Protein AF-A0A2W2DHN5-F1 (afdb_monomer_lite)

Foldseek 3Di:
DDDDDDAAEDAQDDDDPQRLVCLVCVVVVHDGDDDDPPPPVCSVVVVVVVVPDDPPYHHDDHDS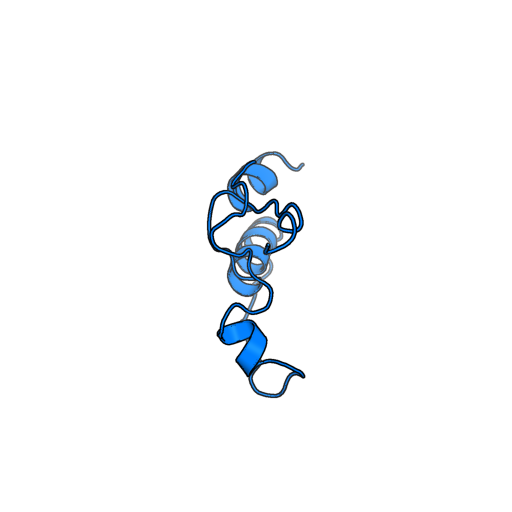NVVVVPDD

Secondary structure (DSSP, 8-state):
-PPPPPP-EE-SS---HHHHHHHHHHHTT--------TTSTTHHHHHTTTTSPPTTPEE-S--HHHHHHT--

pLDDT: mean 91.41, std 6.95, range [52.03, 97.88]

Sequence (72 aa):
APGTPIPEIAGPGKETMAQAARLLGARRGITVVGVDGSGMPDAELAAGGAFLPGPHAKLAGPTFQEWLDTQP

Structure (mmCIF, N/CA/C/O backbone):
data_AF-A0A2W2DHN5-F1
#
_entry.id   AF-A0A2W2DHN5-F1
#
loop_
_atom_site.group_PDB
_atom_site.id
_atom_site.type_symbol
_atom_site.label_atom_id
_atom_site.label_alt_id
_atom_site.label_comp_id
_atom_site.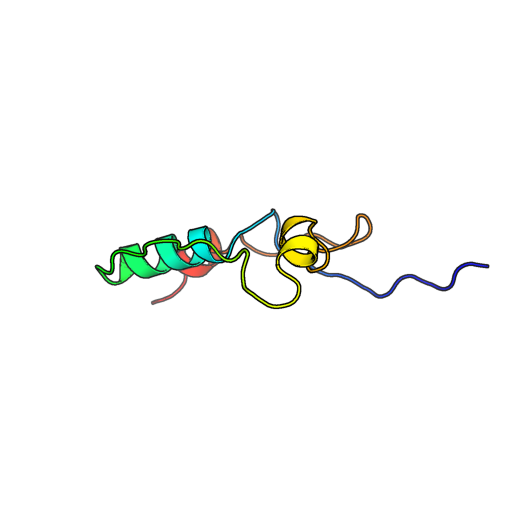label_asym_id
_atom_site.label_entity_id
_atom_site.label_seq_id
_atom_site.pdbx_PDB_ins_code
_atom_site.Cartn_x
_atom_site.Cartn_y
_atom_site.Cartn_z
_atom_site.occupancy
_atom_site.B_iso_or_equiv
_atom_site.auth_seq_id
_atom_site.auth_comp_id
_atom_site.auth_asym_id
_atom_site.auth_atom_id
_atom_site.pdbx_PDB_model_num
ATOM 1 N N . ALA A 1 1 ? 30.605 13.118 2.362 1.00 52.03 1 ALA A N 1
ATOM 2 C CA . ALA A 1 1 ? 29.827 12.035 3.000 1.00 52.03 1 ALA A CA 1
ATOM 3 C C . ALA A 1 1 ? 28.503 11.900 2.256 1.00 52.03 1 ALA A C 1
ATOM 5 O O . ALA A 1 1 ? 28.060 12.919 1.730 1.00 52.03 1 ALA A O 1
ATOM 6 N N . PRO A 1 2 ? 27.890 10.708 2.167 1.00 68.69 2 PRO A N 1
ATOM 7 C CA . PRO A 1 2 ? 26.508 10.599 1.704 1.00 68.69 2 PRO A CA 1
ATOM 8 C C . PRO A 1 2 ? 25.626 11.524 2.555 1.00 68.69 2 PRO A C 1
ATOM 10 O O . PRO A 1 2 ? 25.816 11.592 3.770 1.00 68.69 2 PRO A O 1
ATOM 13 N N . GLY A 1 3 ? 24.728 12.281 1.922 1.00 78.75 3 GLY A N 1
ATOM 14 C CA . GLY A 1 3 ? 23.749 13.093 2.646 1.00 78.75 3 GLY A CA 1
ATOM 15 C C . GLY A 1 3 ? 22.786 12.212 3.446 1.00 78.75 3 GLY A C 1
ATOM 16 O O . GLY A 1 3 ? 22.661 11.018 3.171 1.00 78.75 3 GLY A O 1
ATOM 17 N N . THR A 1 4 ? 22.107 12.792 4.437 1.00 7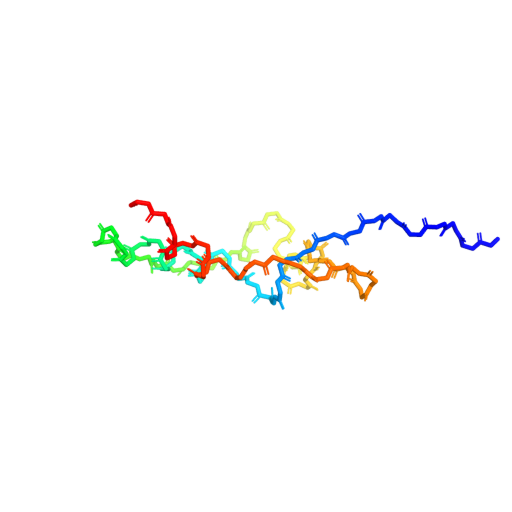9.75 4 THR A N 1
ATOM 18 C CA . THR A 1 4 ? 21.038 12.096 5.165 1.00 79.75 4 THR A CA 1
ATOM 19 C C . THR A 1 4 ? 19.986 11.594 4.168 1.00 79.75 4 THR A C 1
ATOM 21 O O . THR A 1 4 ? 19.511 12.404 3.366 1.00 79.75 4 THR A O 1
ATOM 24 N N . PRO A 1 5 ? 19.615 10.299 4.188 1.00 82.69 5 PRO A N 1
ATOM 25 C CA . PRO A 1 5 ? 18.559 9.774 3.331 1.00 82.69 5 PRO A CA 1
ATOM 26 C C . PRO A 1 5 ? 17.250 10.543 3.516 1.00 82.69 5 PRO A C 1
ATOM 28 O O . PRO A 1 5 ? 16.938 11.001 4.619 1.00 82.69 5 PRO A O 1
ATOM 31 N N . ILE A 1 6 ? 16.471 10.663 2.441 1.00 88.88 6 ILE A N 1
ATOM 32 C CA . ILE A 1 6 ? 15.120 11.220 2.521 1.00 88.88 6 ILE A CA 1
ATOM 33 C C . ILE A 1 6 ? 14.295 10.316 3.454 1.00 88.88 6 ILE A C 1
ATOM 35 O O . ILE A 1 6 ? 14.351 9.091 3.303 1.00 88.88 6 ILE A O 1
ATOM 39 N N . PRO A 1 7 ? 13.554 10.875 4.429 1.00 92.19 7 PRO A N 1
ATOM 40 C CA . PRO A 1 7 ? 12.667 10.080 5.264 1.00 92.19 7 PRO A CA 1
ATOM 41 C C . PRO A 1 7 ? 11.603 9.377 4.418 1.00 92.19 7 PRO A C 1
ATOM 43 O O . PRO A 1 7 ? 10.842 10.023 3.702 1.00 92.19 7 PRO A O 1
ATOM 46 N N . GLU A 1 8 ? 11.525 8.057 4.550 1.00 93.69 8 GLU A N 1
ATOM 47 C CA . GLU A 1 8 ? 10.523 7.223 3.893 1.00 93.69 8 GLU A CA 1
ATOM 48 C C . GLU A 1 8 ? 9.677 6.519 4.953 1.00 93.69 8 GLU A C 1
ATOM 50 O O . GLU A 1 8 ? 10.200 5.989 5.938 1.00 93.69 8 GLU A O 1
ATOM 55 N N . ILE A 1 9 ? 8.358 6.535 4.763 1.00 93.62 9 ILE A N 1
ATOM 56 C CA . ILE A 1 9 ? 7.394 5.855 5.628 1.00 93.62 9 ILE A CA 1
ATOM 57 C C . ILE A 1 9 ? 6.497 5.013 4.731 1.00 93.62 9 ILE A C 1
ATOM 59 O O . ILE A 1 9 ? 5.961 5.520 3.747 1.00 93.62 9 ILE A O 1
ATOM 63 N N . ALA A 1 10 ? 6.323 3.743 5.080 1.00 93.56 10 ALA A N 1
ATOM 64 C CA . ALA A 1 10 ? 5.465 2.823 4.347 1.00 93.56 10 ALA A CA 1
ATOM 65 C C . ALA A 1 10 ? 4.627 1.965 5.296 1.00 93.56 10 ALA A C 1
ATOM 67 O O . ALA A 1 10 ? 4.906 1.892 6.496 1.00 93.56 10 ALA A O 1
ATOM 68 N N . GLY A 1 11 ? 3.606 1.315 4.735 1.00 93.12 11 GLY A N 1
ATOM 69 C CA . GLY A 1 11 ? 2.791 0.343 5.454 1.00 93.12 11 GLY A CA 1
ATOM 70 C C . GLY A 1 11 ? 3.618 -0.835 5.989 1.00 93.12 11 GLY A C 1
ATOM 71 O O . GLY A 1 11 ? 4.775 -1.025 5.605 1.00 93.12 11 GLY A O 1
ATOM 72 N N . PRO A 1 12 ? 3.034 -1.661 6.867 1.00 94.44 12 PRO A N 1
ATOM 73 C CA . PRO A 1 12 ? 3.749 -2.733 7.562 1.00 94.44 12 PRO A CA 1
ATOM 74 C C . PRO A 1 12 ? 4.216 -3.879 6.646 1.00 94.44 12 PRO A C 1
ATOM 76 O O . PRO A 1 12 ? 4.997 -4.725 7.078 1.00 94.44 12 PRO A O 1
ATOM 79 N N . GLY A 1 13 ? 3.774 -3.921 5.385 1.00 89.50 13 GLY A N 1
ATOM 80 C CA . GLY A 1 13 ? 4.153 -4.947 4.418 1.00 89.50 13 GLY A CA 1
ATOM 81 C C . GLY A 1 13 ? 4.023 -4.485 2.968 1.00 89.50 13 GLY A C 1
ATOM 82 O O . GLY A 1 13 ? 3.540 -3.391 2.682 1.00 89.50 13 GLY A O 1
ATOM 83 N N . LYS A 1 14 ? 4.472 -5.336 2.037 1.00 88.62 14 LYS A N 1
ATOM 84 C CA . LYS A 1 14 ? 4.293 -5.102 0.599 1.00 88.62 14 LYS A CA 1
ATOM 85 C C . LYS A 1 14 ? 2.838 -5.344 0.217 1.00 88.62 14 LYS A C 1
ATOM 87 O O . LYS A 1 14 ? 2.321 -6.439 0.424 1.00 88.62 14 LYS A O 1
ATOM 92 N N . GLU A 1 15 ? 2.229 -4.354 -0.414 1.00 89.12 15 GLU A N 1
ATOM 93 C CA . GLU A 1 15 ? 0.859 -4.420 -0.911 1.00 89.12 15 GLU A CA 1
ATOM 94 C C . GLU A 1 15 ? 0.838 -4.085 -2.401 1.00 89.12 15 GLU A C 1
ATOM 96 O O . GLU A 1 15 ? 1.607 -3.250 -2.878 1.00 89.12 15 GLU A O 1
ATOM 101 N N . THR A 1 16 ? -0.043 -4.746 -3.150 1.00 88.19 16 THR A N 1
ATOM 102 C CA . THR A 1 16 ? -0.272 -4.434 -4.565 1.00 88.19 16 THR A CA 1
ATOM 103 C C . THR A 1 16 ? -1.636 -3.786 -4.751 1.00 88.19 16 THR A C 1
ATOM 105 O O . THR A 1 16 ? -2.603 -4.128 -4.067 1.00 88.19 16 THR A O 1
ATOM 108 N N . MET A 1 17 ? -1.749 -2.899 -5.743 1.00 87.44 17 MET A N 1
ATOM 109 C CA . MET A 1 17 ? -3.029 -2.278 -6.104 1.00 87.44 17 MET A CA 1
ATOM 110 C C . MET A 1 17 ? -4.110 -3.316 -6.418 1.00 87.44 17 MET A C 1
ATOM 112 O O . MET A 1 17 ? -5.255 -3.152 -6.010 1.00 87.44 17 MET A O 1
ATOM 116 N N . ALA A 1 18 ? -3.750 -4.422 -7.078 1.00 90.19 18 ALA A N 1
ATOM 117 C CA . ALA A 1 18 ? -4.693 -5.494 -7.382 1.00 90.19 18 ALA A CA 1
ATOM 118 C C . ALA A 1 18 ? -5.239 -6.176 -6.115 1.00 90.19 18 ALA A C 1
ATOM 120 O O . ALA A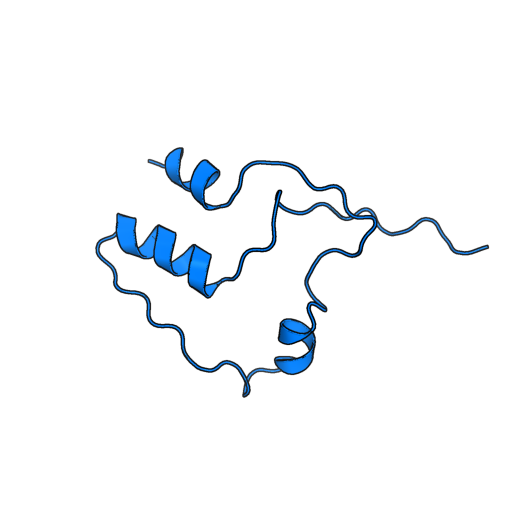 1 18 ? -6.431 -6.476 -6.052 1.00 90.19 18 ALA A O 1
ATOM 121 N N . GLN A 1 19 ? -4.400 -6.414 -5.100 1.00 92.38 19 GLN A N 1
ATOM 122 C CA . GLN A 1 19 ? -4.843 -6.984 -3.822 1.00 92.38 19 GLN A CA 1
ATOM 123 C C . GLN A 1 19 ? -5.723 -5.998 -3.045 1.00 92.38 19 GLN A C 1
ATOM 125 O O . GLN A 1 19 ? -6.820 -6.371 -2.630 1.00 92.38 19 GLN A O 1
ATOM 130 N N . ALA A 1 20 ? -5.301 -4.736 -2.920 1.00 95.25 20 ALA A N 1
ATOM 131 C CA . ALA A 1 20 ? -6.080 -3.697 -2.243 1.00 95.25 20 ALA A CA 1
ATOM 132 C C . ALA A 1 20 ? -7.455 -3.484 -2.908 1.00 95.25 20 ALA A C 1
ATOM 134 O O . ALA A 1 20 ? -8.489 -3.454 -2.239 1.00 95.25 20 ALA A O 1
ATOM 135 N N . ALA A 1 21 ? -7.495 -3.434 -4.244 1.00 96.75 21 ALA A N 1
ATOM 136 C CA . ALA A 1 21 ? -8.737 -3.302 -4.997 1.00 96.75 21 ALA A CA 1
ATOM 137 C C . ALA A 1 21 ? -9.672 -4.504 -4.794 1.00 96.75 21 ALA A C 1
ATOM 139 O O . ALA A 1 21 ? -10.878 -4.311 -4.654 1.00 96.75 21 ALA A O 1
ATOM 140 N N . ARG A 1 22 ? -9.146 -5.736 -4.722 1.00 97.00 22 ARG A N 1
ATOM 141 C CA . ARG A 1 22 ? -9.955 -6.932 -4.419 1.00 97.00 22 ARG A CA 1
ATOM 142 C C . ARG A 1 22 ? -10.587 -6.867 -3.028 1.00 97.00 22 ARG A C 1
ATOM 144 O O . ARG A 1 22 ? -11.762 -7.203 -2.907 1.00 97.00 22 ARG A O 1
ATOM 151 N N . LEU A 1 23 ? -9.849 -6.407 -2.013 1.00 97.25 23 LEU A N 1
ATOM 152 C CA . LEU A 1 23 ? -10.371 -6.237 -0.649 1.00 97.25 23 LEU A CA 1
ATOM 153 C C . LEU A 1 23 ? -11.544 -5.246 -0.619 1.00 97.25 23 LEU A C 1
ATOM 155 O O . LEU A 1 23 ? -12.618 -5.560 -0.104 1.00 97.25 23 LEU A O 1
ATOM 159 N N . LEU A 1 24 ? -11.380 -4.076 -1.244 1.00 97.69 24 LEU A N 1
ATOM 160 C CA . LEU A 1 24 ? -12.456 -3.086 -1.339 1.00 97.69 24 LEU A CA 1
ATOM 161 C C . LEU A 1 24 ? -13.632 -3.582 -2.194 1.00 97.69 24 LEU A C 1
ATOM 163 O O . LEU A 1 24 ? -14.793 -3.354 -1.850 1.00 97.69 24 LEU A O 1
ATOM 167 N N . GLY A 1 25 ? -13.342 -4.263 -3.303 1.00 97.69 25 GLY A N 1
ATOM 168 C CA . GLY A 1 25 ? -14.347 -4.822 -4.201 1.00 97.69 25 GLY A CA 1
ATOM 169 C C . GLY A 1 25 ? -15.260 -5.818 -3.492 1.00 97.69 25 GLY A C 1
ATOM 170 O O . GLY A 1 25 ? -16.481 -5.699 -3.593 1.00 97.69 25 GLY A O 1
ATOM 171 N N . ALA A 1 26 ? -14.690 -6.723 -2.690 1.00 97.00 26 ALA A N 1
ATOM 172 C CA . ALA A 1 26 ? -15.446 -7.708 -1.917 1.00 97.00 26 ALA A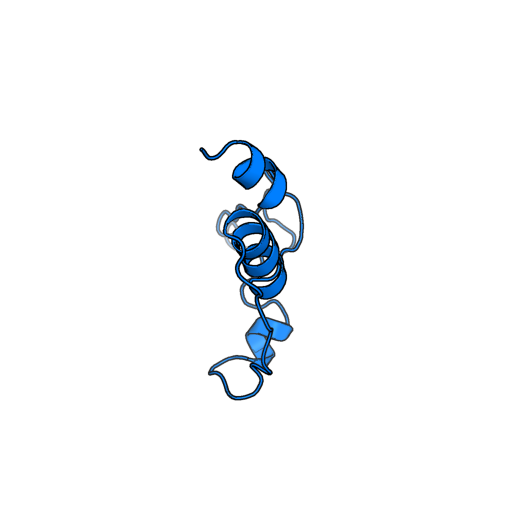 CA 1
ATOM 173 C C . ALA A 1 26 ? -16.493 -7.057 -0.995 1.00 97.00 26 ALA A C 1
ATOM 175 O O . ALA A 1 26 ? -17.640 -7.499 -0.967 1.00 97.00 26 ALA A O 1
ATOM 176 N N . ARG A 1 27 ? -16.146 -5.951 -0.322 1.00 96.81 27 ARG A N 1
ATOM 177 C CA . ARG A 1 27 ? -17.083 -5.197 0.535 1.00 96.81 27 ARG A CA 1
ATOM 178 C C . ARG A 1 27 ? -18.244 -4.559 -0.221 1.00 96.81 27 ARG A C 1
ATOM 180 O O . ARG A 1 27 ? -19.280 -4.277 0.369 1.00 96.81 27 ARG A O 1
ATOM 187 N N . ARG A 1 28 ? -18.064 -4.298 -1.515 1.00 96.69 28 ARG A N 1
ATOM 188 C CA . ARG A 1 28 ? -19.041 -3.611 -2.371 1.00 96.69 28 ARG A CA 1
ATOM 189 C C . ARG A 1 28 ? -19.790 -4.560 -3.306 1.00 96.69 28 ARG A C 1
ATOM 191 O O . ARG A 1 28 ? -20.549 -4.089 -4.146 1.00 96.69 28 ARG A O 1
ATOM 198 N N . GLY A 1 29 ? -19.559 -5.871 -3.201 1.00 97.62 29 GLY A N 1
ATOM 199 C CA . GLY A 1 29 ? -20.109 -6.849 -4.144 1.00 97.62 29 GLY A CA 1
ATOM 200 C C . GLY A 1 29 ? -19.558 -6.695 -5.568 1.00 97.62 29 GLY A C 1
ATOM 201 O O . GLY A 1 29 ? -20.235 -7.046 -6.528 1.00 97.62 29 GLY A O 1
ATOM 202 N N . ILE A 1 30 ? -18.345 -6.152 -5.716 1.00 97.88 30 ILE A N 1
ATOM 203 C CA . ILE A 1 30 ? -17.676 -5.925 -7.002 1.00 97.88 30 ILE A CA 1
ATOM 204 C C . ILE A 1 30 ? -16.563 -6.956 -7.185 1.00 97.88 30 ILE A C 1
ATOM 206 O O . ILE A 1 30 ? -15.656 -7.077 -6.359 1.00 97.88 30 ILE A O 1
ATOM 210 N N . THR A 1 31 ? -16.579 -7.660 -8.316 1.00 95.94 31 THR A N 1
ATOM 211 C CA . THR A 1 31 ? -15.463 -8.516 -8.727 1.00 95.94 31 THR A CA 1
ATOM 212 C C . THR A 1 31 ? -14.381 -7.683 -9.403 1.00 95.94 31 THR A C 1
ATOM 214 O O . THR A 1 31 ? -14.614 -7.064 -10.438 1.00 95.94 31 THR A O 1
ATOM 217 N N . VAL A 1 32 ? -13.175 -7.703 -8.838 1.00 95.31 32 VAL A N 1
ATOM 218 C CA . VAL A 1 32 ? -11.997 -7.059 -9.429 1.00 95.31 32 VAL A CA 1
ATOM 219 C C . VAL A 1 32 ? -11.167 -8.087 -10.187 1.00 95.31 32 VAL A C 1
ATOM 221 O O . VAL A 1 32 ? -10.755 -9.108 -9.630 1.00 95.31 32 VAL A O 1
ATOM 224 N N . VAL A 1 33 ? -10.887 -7.781 -11.452 1.00 91.44 33 VAL A N 1
ATOM 225 C CA . VAL A 1 33 ? -10.020 -8.570 -12.330 1.00 91.44 33 VAL A CA 1
ATOM 226 C C . VAL A 1 33 ? -8.750 -7.769 -12.590 1.00 91.44 33 VAL A C 1
ATOM 228 O O . VAL A 1 33 ? -8.812 -6.628 -13.039 1.00 91.44 33 VAL A O 1
ATOM 231 N N . GLY A 1 34 ? -7.599 -8.362 -12.274 1.00 87.12 34 GLY A N 1
ATOM 232 C CA . GLY A 1 34 ? -6.307 -7.791 -12.645 1.00 87.12 34 GLY A CA 1
ATOM 233 C C . GLY A 1 34 ? -6.048 -8.017 -14.130 1.00 87.12 34 GLY A C 1
ATOM 234 O O . GLY A 1 34 ? -6.336 -9.099 -14.641 1.00 87.12 34 GLY A O 1
ATOM 235 N N . VAL A 1 35 ? -5.506 -7.008 -14.800 1.00 89.06 35 VAL A N 1
ATOM 236 C CA . VAL A 1 35 ? -5.056 -7.086 -16.193 1.00 89.06 35 VAL A CA 1
ATOM 237 C C . VAL A 1 35 ? -3.542 -6.916 -16.247 1.00 89.06 35 VAL A C 1
ATOM 239 O O . VAL A 1 35 ? -2.949 -6.393 -15.300 1.00 89.06 35 VAL A O 1
ATOM 242 N N . ASP A 1 36 ? -2.920 -7.376 -17.332 1.00 86.75 36 ASP A N 1
ATOM 243 C CA . ASP A 1 36 ? -1.492 -7.154 -17.546 1.00 86.75 36 ASP A CA 1
ATOM 244 C C . ASP A 1 36 ? -1.202 -5.650 -17.677 1.00 86.75 36 ASP A C 1
ATOM 246 O O . ASP A 1 36 ? -1.849 -4.940 -18.448 1.00 86.75 36 ASP A O 1
ATOM 250 N N . GLY A 1 37 ? -0.242 -5.177 -16.885 1.00 84.69 37 GLY A N 1
ATOM 251 C CA . GLY A 1 37 ? 0.212 -3.791 -16.857 1.00 84.69 37 GLY A CA 1
ATOM 252 C C . GLY A 1 37 ? 1.504 -3.554 -17.634 1.00 84.69 37 GLY A C 1
ATOM 253 O O . GLY A 1 37 ? 1.992 -2.431 -17.614 1.00 84.69 37 GLY A O 1
ATOM 254 N N . SER A 1 38 ? 2.066 -4.568 -18.302 1.00 87.19 38 SER A N 1
ATOM 255 C CA . SER A 1 38 ? 3.359 -4.491 -19.003 1.00 87.19 38 SER A CA 1
ATOM 256 C C . SER A 1 38 ? 3.456 -3.362 -20.042 1.00 87.19 38 SER A C 1
ATOM 258 O O . SER A 1 38 ? 4.541 -2.843 -20.280 1.00 87.19 38 SER A O 1
ATOM 260 N N . GLY A 1 39 ? 2.329 -2.933 -20.623 1.00 89.50 39 GLY A N 1
ATOM 261 C CA . GLY A 1 39 ? 2.265 -1.823 -21.583 1.00 89.50 39 GLY A CA 1
ATOM 262 C C . GLY A 1 39 ? 2.208 -0.420 -20.966 1.00 89.50 39 GLY A C 1
ATOM 263 O O . GLY A 1 39 ? 2.155 0.564 -21.703 1.00 89.50 39 GLY A O 1
ATOM 264 N N . MET A 1 40 ? 2.172 -0.305 -19.637 1.00 89.38 40 MET A N 1
ATOM 265 C CA . MET A 1 40 ? 2.140 0.986 -18.952 1.00 89.38 40 MET A CA 1
ATOM 266 C C . MET A 1 40 ? 3.534 1.629 -18.932 1.00 89.38 40 MET A C 1
ATOM 268 O O . MET A 1 40 ? 4.536 0.916 -18.824 1.00 89.38 40 MET A O 1
ATOM 272 N N . PRO A 1 41 ? 3.625 2.971 -18.970 1.00 94.62 41 PRO A N 1
ATOM 273 C CA . PRO A 1 41 ? 4.876 3.660 -18.680 1.00 94.62 41 PRO A CA 1
ATOM 274 C C . PRO A 1 41 ? 5.472 3.160 -17.360 1.00 94.62 41 PRO A C 1
ATOM 276 O O . PRO A 1 41 ? 4.749 2.984 -16.379 1.00 94.62 41 PRO A 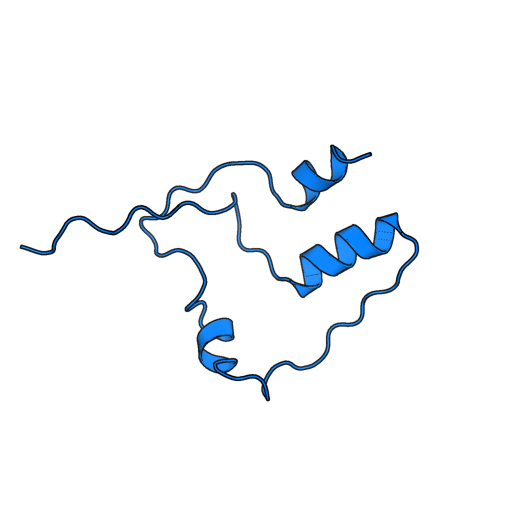O 1
ATOM 279 N N . ASP A 1 42 ? 6.779 2.907 -17.359 1.00 93.44 42 ASP A N 1
ATOM 280 C CA . ASP A 1 42 ? 7.541 2.452 -16.193 1.00 93.44 42 ASP A CA 1
ATOM 281 C C . ASP A 1 42 ? 7.082 1.111 -15.584 1.00 93.44 42 ASP A C 1
ATOM 283 O O . ASP A 1 42 ? 7.432 0.808 -14.444 1.00 93.44 42 ASP A O 1
ATOM 287 N N . ALA A 1 43 ? 6.349 0.266 -16.323 1.00 90.75 43 ALA A N 1
ATOM 288 C CA . ALA A 1 43 ? 5.859 -1.021 -15.816 1.00 90.75 43 ALA A CA 1
ATOM 289 C C . ALA A 1 43 ? 6.978 -1.923 -15.267 1.00 90.75 43 ALA A C 1
ATOM 291 O O . ALA A 1 43 ? 6.828 -2.513 -14.196 1.00 90.75 43 ALA A O 1
ATOM 292 N N . GLU A 1 44 ? 8.120 -1.993 -15.956 1.00 92.00 44 GLU A N 1
ATOM 293 C CA . GLU A 1 44 ? 9.284 -2.766 -15.503 1.00 92.00 44 GLU A CA 1
ATOM 294 C C . GLU A 1 44 ? 9.911 -2.178 -14.231 1.00 92.00 44 GLU A C 1
ATOM 296 O O . GLU A 1 44 ? 10.278 -2.920 -13.319 1.00 92.00 44 GLU A O 1
ATOM 301 N N . LEU A 1 45 ? 9.975 -0.846 -14.121 1.00 92.94 45 LEU A N 1
ATOM 302 C CA . LEU A 1 45 ? 10.473 -0.163 -12.924 1.00 92.94 45 LEU A CA 1
ATOM 303 C C . LEU A 1 45 ? 9.534 -0.394 -11.735 1.00 92.94 45 LEU A C 1
ATOM 305 O O . LEU A 1 45 ? 9.986 -0.741 -10.643 1.00 92.94 45 LEU A O 1
ATOM 309 N N . ALA A 1 46 ? 8.223 -0.265 -11.949 1.00 88.19 46 ALA A N 1
ATOM 310 C CA . ALA A 1 46 ? 7.205 -0.540 -10.944 1.00 88.19 46 ALA A CA 1
ATOM 311 C C . ALA A 1 46 ? 7.278 -1.995 -10.459 1.00 88.19 46 ALA A C 1
ATOM 313 O O . ALA A 1 46 ? 7.284 -2.243 -9.252 1.00 88.19 46 ALA A O 1
ATOM 314 N N . ALA A 1 47 ? 7.397 -2.950 -11.389 1.00 87.12 47 ALA A N 1
ATOM 315 C CA . ALA A 1 47 ? 7.561 -4.370 -11.083 1.00 87.12 47 ALA A CA 1
ATOM 316 C C . ALA A 1 47 ? 8.866 -4.656 -10.320 1.00 87.12 47 ALA A C 1
ATOM 318 O O . ALA A 1 47 ? 8.883 -5.495 -9.420 1.00 87.12 47 ALA A O 1
ATOM 319 N N . GLY A 1 48 ? 9.936 -3.914 -10.623 1.00 88.75 48 GLY A N 1
ATOM 320 C CA . GLY A 1 48 ? 11.201 -3.928 -9.886 1.00 88.75 48 GLY A CA 1
ATOM 321 C C . GLY A 1 48 ? 11.136 -3.279 -8.498 1.00 88.75 48 GLY A C 1
ATOM 322 O O . GLY A 1 48 ? 12.111 -3.340 -7.751 1.00 88.75 48 GLY A O 1
ATOM 323 N N . GLY A 1 49 ? 10.003 -2.678 -8.125 1.00 88.94 49 GLY A N 1
ATOM 324 C CA . GLY A 1 49 ? 9.821 -2.014 -6.839 1.00 88.94 49 GLY A CA 1
ATOM 325 C C . GLY A 1 49 ? 10.385 -0.596 -6.784 1.00 88.94 49 GLY A C 1
ATOM 326 O O . GLY A 1 49 ? 10.604 -0.097 -5.688 1.00 88.94 49 GLY A O 1
ATOM 327 N N . ALA A 1 50 ? 10.591 0.075 -7.923 1.00 90.81 50 ALA A N 1
ATOM 328 C CA . ALA A 1 50 ? 11.113 1.447 -7.967 1.00 90.81 50 ALA A CA 1
ATOM 329 C C . ALA A 1 50 ? 10.234 2.470 -7.219 1.00 90.81 50 ALA A C 1
ATOM 331 O O . ALA A 1 50 ? 10.717 3.528 -6.828 1.00 90.81 50 ALA A O 1
ATOM 332 N N . PHE A 1 51 ? 8.953 2.149 -7.008 1.00 87.56 51 PHE A N 1
ATOM 333 C CA . PHE A 1 51 ? 8.003 2.960 -6.236 1.00 87.56 51 PHE A CA 1
ATOM 334 C C . PHE A 1 51 ? 7.772 2.447 -4.808 1.00 87.56 51 PHE A C 1
ATOM 336 O O . PHE A 1 51 ? 6.928 2.982 -4.091 1.00 87.56 51 PHE A O 1
ATOM 343 N N . LEU A 1 52 ? 8.476 1.390 -4.398 1.00 89.50 52 LEU A N 1
ATOM 344 C CA . LEU A 1 52 ? 8.447 0.895 -3.027 1.00 89.50 52 LEU A CA 1
ATOM 345 C C . LEU A 1 52 ? 9.501 1.619 -2.180 1.00 89.50 52 LEU A C 1
ATOM 347 O O . LEU A 1 52 ? 10.503 2.090 -2.719 1.00 89.50 52 LEU A O 1
ATOM 351 N N . PRO A 1 53 ? 9.297 1.685 -0.853 1.00 91.94 53 PRO A N 1
ATOM 352 C CA . PRO A 1 53 ? 10.314 2.194 0.056 1.00 91.94 53 PRO A CA 1
ATOM 353 C C . PRO A 1 53 ? 11.648 1.450 -0.087 1.00 91.94 53 PRO A C 1
ATOM 355 O O . PRO A 1 53 ? 11.691 0.225 -0.248 1.00 91.94 53 PRO A O 1
ATOM 358 N N . GLY A 1 54 ? 12.737 2.192 0.069 1.00 90.69 54 GLY A N 1
ATOM 359 C CA . GLY A 1 54 ? 14.068 1.659 0.277 1.00 90.69 54 GLY A CA 1
ATOM 360 C C . GLY A 1 54 ? 14.225 0.978 1.646 1.00 90.69 54 GLY A C 1
ATOM 361 O O . GLY A 1 54 ? 13.380 1.112 2.536 1.00 90.69 54 GLY A O 1
ATOM 362 N N . PRO A 1 55 ? 15.336 0.250 1.862 1.00 90.25 55 PRO A N 1
ATOM 363 C CA . PRO A 1 55 ? 15.560 -0.526 3.086 1.00 90.25 55 PRO A CA 1
ATOM 364 C C . PRO A 1 55 ? 15.618 0.300 4.381 1.00 90.25 55 PRO A C 1
ATOM 366 O O . PRO A 1 55 ? 15.518 -0.265 5.467 1.00 90.25 55 PRO A O 1
ATOM 369 N N . HIS A 1 56 ? 15.817 1.618 4.286 1.00 90.81 56 HIS A N 1
ATOM 370 C CA . HIS A 1 56 ? 15.868 2.539 5.427 1.00 90.81 56 HIS A CA 1
ATOM 371 C C . HIS A 1 56 ? 14.494 3.064 5.852 1.00 90.81 56 HIS A C 1
ATOM 373 O O . HIS A 1 56 ? 14.412 3.803 6.835 1.00 90.81 56 HIS A O 1
ATOM 379 N N . ALA A 1 57 ? 13.431 2.737 5.117 1.00 93.62 57 ALA A N 1
ATOM 380 C CA . ALA A 1 57 ? 12.109 3.245 5.422 1.00 93.62 57 ALA A CA 1
ATOM 381 C C . ALA A 1 57 ? 11.603 2.757 6.779 1.00 93.62 57 ALA A C 1
ATOM 383 O O . ALA A 1 57 ? 11.788 1.608 7.189 1.00 93.62 57 ALA A O 1
ATOM 384 N N . LYS A 1 58 ? 10.880 3.641 7.461 1.00 95.12 58 LYS A N 1
ATOM 385 C CA . LYS A 1 58 ? 10.121 3.276 8.647 1.00 95.12 58 LYS A CA 1
ATOM 386 C C . LYS A 1 58 ? 8.833 2.581 8.212 1.00 95.12 58 LYS A C 1
ATOM 388 O O . LYS A 1 58 ? 7.977 3.203 7.586 1.00 95.12 58 LYS A O 1
ATOM 393 N N . LEU A 1 59 ? 8.668 1.321 8.603 1.00 95.12 59 LEU A N 1
ATOM 394 C CA . LEU A 1 59 ? 7.399 0.610 8.446 1.00 95.12 59 LEU A CA 1
ATOM 395 C C . LEU A 1 59 ? 6.486 0.933 9.634 1.00 95.12 59 LEU A C 1
ATOM 397 O O . LEU A 1 59 ? 6.900 0.809 10.789 1.00 95.12 59 LEU A O 1
ATOM 401 N N . ALA A 1 60 ? 5.272 1.405 9.362 1.00 95.38 60 ALA A N 1
ATOM 402 C CA . ALA A 1 60 ? 4.326 1.832 10.387 1.00 95.38 60 ALA A CA 1
ATOM 403 C C . ALA A 1 60 ? 2.871 1.766 9.900 1.00 95.38 60 ALA A C 1
ATOM 405 O O . ALA A 1 60 ? 2.601 1.721 8.704 1.00 95.38 60 ALA A O 1
ATOM 406 N N . GLY A 1 61 ? 1.937 1.848 10.850 1.00 95.25 61 GLY A N 1
ATOM 407 C CA . GLY A 1 61 ? 0.501 1.876 10.571 1.00 95.25 61 GLY A CA 1
ATOM 408 C C . GLY A 1 61 ? -0.110 0.491 10.330 1.00 95.25 61 GLY A C 1
ATOM 409 O O . GLY A 1 61 ? 0.599 -0.515 10.392 1.00 95.25 61 GLY A O 1
ATOM 410 N N . PRO A 1 62 ? -1.434 0.439 10.112 1.00 96.56 62 PRO A N 1
ATOM 411 C CA . PRO A 1 62 ? -2.136 -0.788 9.756 1.00 96.56 62 PRO A CA 1
ATOM 412 C C . PRO A 1 62 ? -1.839 -1.202 8.308 1.00 96.56 62 PRO A C 1
ATOM 414 O O . PRO A 1 62 ? -1.482 -0.376 7.467 1.00 96.56 62 PRO A O 1
ATOM 417 N N . THR A 1 63 ? -2.045 -2.478 8.002 1.00 95.75 63 THR A N 1
ATOM 418 C CA . THR A 1 63 ? -2.244 -2.950 6.624 1.00 95.75 63 THR A CA 1
ATOM 419 C C . THR A 1 63 ? -3.472 -2.278 6.002 1.00 95.75 63 THR A C 1
ATOM 421 O O . THR A 1 63 ? -4.364 -1.792 6.705 1.00 95.75 63 THR A O 1
ATOM 424 N N . PHE A 1 64 ? -3.576 -2.296 4.673 1.00 96.06 64 PHE A N 1
ATOM 425 C CA . PHE A 1 64 ? -4.768 -1.827 3.975 1.00 96.06 64 PHE A CA 1
ATOM 426 C C . PHE A 1 64 ? -6.024 -2.565 4.446 1.00 96.06 64 PHE A C 1
ATOM 428 O O . PHE A 1 64 ? -7.067 -1.936 4.585 1.00 96.06 64 PHE A O 1
ATOM 435 N N . GLN A 1 65 ? -5.934 -3.870 4.729 1.00 96.88 65 GLN A N 1
ATOM 436 C CA . GLN A 1 65 ? -7.068 -4.645 5.237 1.00 96.88 65 GLN A CA 1
ATOM 437 C C . GLN A 1 65 ? -7.496 -4.177 6.632 1.00 96.88 65 GLN A C 1
ATOM 439 O O . GLN A 1 65 ? -8.664 -3.867 6.824 1.00 96.88 65 GLN A O 1
ATOM 444 N N . GLU A 1 66 ? -6.564 -4.066 7.580 1.00 97.25 66 GLU A N 1
ATOM 445 C CA . GLU A 1 66 ? -6.876 -3.610 8.942 1.00 97.25 66 GLU A CA 1
ATOM 446 C C . GLU A 1 66 ? -7.466 -2.196 8.940 1.00 97.25 66 GLU A C 1
ATOM 448 O O . GLU A 1 66 ? -8.432 -1.925 9.648 1.00 97.25 66 GLU A O 1
ATOM 453 N N . TRP A 1 67 ? -6.929 -1.290 8.116 1.00 96.88 67 TRP A N 1
ATOM 454 C CA . TRP A 1 67 ? -7.530 0.029 7.933 1.00 96.88 67 TRP A CA 1
ATOM 455 C C . TRP A 1 67 ? -8.927 -0.075 7.322 1.00 96.88 67 TRP A C 1
ATOM 457 O O . TRP A 1 67 ? -9.856 0.575 7.810 1.00 96.88 67 TRP A O 1
ATOM 467 N N . LEU A 1 68 ? -9.090 -0.894 6.280 1.00 97.50 68 LEU A N 1
ATOM 468 C CA . LEU A 1 68 ? -10.360 -1.078 5.596 1.00 97.50 68 LEU A CA 1
ATOM 469 C C . LEU A 1 68 ? -11.426 -1.591 6.568 1.00 97.50 68 LEU A C 1
ATOM 471 O O . LEU A 1 68 ? -12.530 -1.060 6.562 1.00 97.50 68 LEU A O 1
ATOM 475 N N . ASP A 1 69 ? -11.099 -2.534 7.445 1.00 97.69 69 ASP A N 1
ATOM 476 C CA . ASP A 1 69 ? -12.016 -3.100 8.443 1.00 97.69 69 ASP A CA 1
ATOM 477 C C . ASP A 1 69 ? -12.535 -2.057 9.457 1.00 97.69 69 ASP A C 1
ATOM 479 O O . ASP A 1 69 ? -13.570 -2.268 10.085 1.00 97.69 69 ASP A O 1
ATOM 483 N N . THR A 1 70 ? -11.874 -0.897 9.580 1.00 97.75 70 THR A N 1
ATOM 484 C CA . THR A 1 70 ? -12.345 0.236 10.405 1.00 97.75 70 THR A CA 1
ATOM 485 C C . THR A 1 70 ? -13.228 1.241 9.660 1.00 97.75 70 THR A C 1
ATOM 487 O O . THR A 1 70 ? -13.775 2.151 10.283 1.00 97.75 70 THR A O 1
ATOM 490 N N . GLN A 1 71 ? -13.363 1.116 8.335 1.00 96.69 71 GLN A N 1
ATOM 491 C CA . GLN A 1 71 ? -14.167 2.038 7.526 1.00 96.69 71 GLN A CA 1
ATOM 492 C C . GLN A 1 71 ? -15.653 1.652 7.564 1.00 96.69 71 GLN A C 1
ATOM 494 O O . GLN A 1 71 ? -15.941 0.451 7.532 1.00 96.69 71 GLN A O 1
ATOM 499 N N . PRO A 1 72 ? -16.582 2.629 7.565 1.00 89.00 72 PRO A N 1
ATOM 500 C CA . PRO A 1 72 ? -18.024 2.369 7.573 1.00 89.00 72 PRO A CA 1
ATOM 501 C C . PRO A 1 72 ? -18.490 1.528 6.375 1.00 89.00 72 PRO A C 1
ATOM 503 O O . PRO A 1 72 ? -17.826 1.562 5.311 1.00 89.00 72 PRO A O 1
#

Organism: NCBI:txid2070368

Radius of gyration: 15.45 Å; chains: 1; bounding box: 50×22×32 Å